Protein AF-A0A0S2TAP0-F1 (afdb_monomer_lite)

Secondary structure (DSSP, 8-state):
-EEEETTTTEEEEHHHHHHHHHHHHHHHHHHHHHHHHHTTS-HHHHHHHHHHHHHHHHHHHHTSTTGGG-

Radius of gyration: 15.82 Å; chains: 1; bounding box: 42×16×42 Å

Sequence (70 aa):
MQIYDEKHNRWIDHRDTAEYRQRKRRLRDYWSVGLLATLPLPPGIQVPLIVLAIFVSLAYLDETPYAQTS

Organism: NCBI:txid1748243

pLDDT: mean 73.59, std 11.5, range [43.34, 86.56]

Foldseek 3Di:
DWDQDPVLRDTHDPVLVVVLVVLVVVLVVVVVVVVVVCVVPDPVVSVVVVVVSVVVSLVSSCPRPVNVRD

Structure (mmCIF, N/CA/C/O backbone):
data_AF-A0A0S2TAP0-F1
#
_entry.id   AF-A0A0S2TAP0-F1
#
loop_
_atom_site.group_PDB
_atom_site.id
_atom_site.type_symbol
_atom_site.label_atom_id
_atom_site.label_alt_id
_atom_site.label_comp_id
_atom_site.label_asym_id
_atom_site.label_entity_id
_atom_site.label_seq_id
_atom_site.pdbx_PDB_ins_code
_atom_site.Cartn_x
_atom_site.Cartn_y
_atom_site.Cartn_z
_atom_site.occupancy
_atom_site.B_iso_or_equiv
_atom_site.auth_seq_id
_atom_site.auth_comp_id
_atom_site.auth_asym_id
_atom_site.auth_atom_id
_atom_site.pdbx_PDB_model_num
ATOM 1 N N . MET A 1 1 ? -15.282 2.823 23.733 1.00 52.34 1 MET A N 1
ATOM 2 C CA . MET A 1 1 ? -16.273 3.925 23.670 1.00 52.34 1 MET A CA 1
ATOM 3 C C . MET A 1 1 ? -16.682 3.997 22.218 1.00 52.34 1 MET A C 1
ATOM 5 O O . MET A 1 1 ? -15.811 4.236 21.402 1.00 52.34 1 MET A O 1
ATOM 9 N N . GLN A 1 2 ? -17.917 3.635 21.880 1.00 62.81 2 GLN A N 1
ATOM 10 C CA . GLN A 1 2 ? -18.334 3.480 20.483 1.00 62.81 2 GLN A CA 1
ATOM 11 C C . GLN A 1 2 ? -18.783 4.834 19.927 1.00 62.81 2 GLN A C 1
ATOM 13 O O . GLN A 1 2 ? -19.502 5.564 20.607 1.00 62.81 2 GLN A O 1
ATOM 18 N N . ILE A 1 3 ? -18.336 5.179 18.721 1.00 64.62 3 ILE A N 1
ATOM 19 C CA . ILE A 1 3 ? -18.818 6.356 17.996 1.00 64.62 3 ILE A CA 1
ATOM 20 C C . ILE A 1 3 ? -19.856 5.876 16.993 1.00 64.62 3 ILE A C 1
ATOM 22 O O . ILE A 1 3 ? -19.640 4.892 16.284 1.00 64.62 3 ILE A O 1
ATOM 26 N N . TYR A 1 4 ? -20.979 6.579 16.937 1.00 66.06 4 TYR A N 1
ATOM 27 C CA . TYR A 1 4 ? -21.949 6.384 15.877 1.00 66.06 4 TYR A CA 1
ATOM 28 C C . TYR A 1 4 ? -21.410 6.987 14.577 1.00 66.06 4 TYR A C 1
ATOM 30 O O . TYR A 1 4 ? -21.188 8.195 14.497 1.00 66.06 4 TYR A O 1
ATOM 38 N N . ASP A 1 5 ? -21.155 6.146 13.579 1.00 65.38 5 ASP A N 1
ATOM 39 C CA . ASP A 1 5 ? -20.765 6.596 12.247 1.00 65.38 5 ASP A CA 1
ATOM 40 C C . ASP A 1 5 ? -22.029 6.809 11.407 1.00 65.38 5 ASP A C 1
ATOM 42 O O . ASP A 1 5 ? -22.637 5.847 10.931 1.00 65.38 5 ASP A O 1
ATOM 46 N N . GLU A 1 6 ? -22.423 8.073 11.223 1.00 62.00 6 GLU A N 1
ATOM 47 C CA . GLU A 1 6 ? -23.574 8.468 10.396 1.00 62.00 6 GLU A CA 1
ATOM 48 C C . GLU A 1 6 ? -23.442 8.000 8.942 1.00 62.00 6 GLU A C 1
ATOM 50 O O . GLU A 1 6 ? -24.446 7.754 8.277 1.00 62.00 6 GLU A O 1
ATOM 55 N N . LYS A 1 7 ? -22.213 7.829 8.439 1.00 63.34 7 LYS A N 1
ATOM 56 C CA . LYS A 1 7 ? -21.971 7.482 7.036 1.00 63.34 7 LYS A CA 1
ATOM 57 C C . LYS A 1 7 ? -22.304 6.023 6.721 1.00 63.34 7 LYS A C 1
ATOM 59 O O . LYS A 1 7 ? -22.670 5.713 5.593 1.00 63.34 7 LYS A O 1
ATOM 64 N N . HIS A 1 8 ? -22.188 5.146 7.718 1.00 60.50 8 HIS A N 1
ATOM 65 C CA . HIS A 1 8 ? -22.465 3.709 7.596 1.00 60.50 8 HIS A CA 1
ATOM 66 C C . HIS A 1 8 ? -23.589 3.248 8.538 1.00 60.50 8 HIS A C 1
ATOM 68 O O . HIS A 1 8 ? -23.812 2.049 8.687 1.00 60.50 8 HIS A O 1
ATOM 74 N N . ASN A 1 9 ? -24.280 4.201 9.176 1.00 67.38 9 ASN A N 1
ATOM 75 C CA . ASN A 1 9 ? -25.437 4.005 10.048 1.00 67.38 9 ASN A CA 1
ATOM 76 C C . ASN A 1 9 ? -25.230 2.916 11.123 1.00 67.38 9 ASN A C 1
ATOM 78 O O . ASN A 1 9 ? -26.094 2.063 11.333 1.00 67.38 9 ASN A O 1
ATOM 82 N N . ARG A 1 10 ? -24.055 2.900 11.772 1.00 62.66 10 ARG A N 1
ATOM 83 C CA . ARG A 1 10 ? -23.687 1.867 12.756 1.00 62.66 10 ARG A CA 1
ATOM 84 C C . ARG A 1 10 ? -22.775 2.387 13.865 1.00 62.66 10 ARG A C 1
ATOM 86 O O . ARG A 1 10 ? -22.020 3.341 13.684 1.00 62.66 10 ARG A O 1
ATOM 93 N N . TRP A 1 11 ? -22.811 1.701 15.003 1.00 65.62 11 TRP A N 1
ATOM 94 C CA . TRP A 1 11 ? -21.887 1.914 16.115 1.00 65.62 11 TRP A CA 1
ATOM 95 C C . TRP A 1 11 ? -20.550 1.245 15.808 1.00 65.62 11 TRP A C 1
ATOM 97 O O . TRP A 1 11 ? -20.492 0.033 15.616 1.00 65.62 11 TRP A O 1
ATOM 107 N N . ILE A 1 12 ? -19.482 2.036 15.750 1.00 66.88 12 ILE A N 1
ATOM 108 C CA . ILE A 1 12 ? -18.127 1.557 15.476 1.00 66.88 12 ILE A CA 1
ATOM 109 C C . ILE A 1 12 ? -17.280 1.772 16.723 1.00 66.88 12 ILE A C 1
ATOM 111 O O . ILE A 1 12 ? -17.369 2.820 17.374 1.00 66.88 12 ILE A O 1
ATOM 115 N N . ASP A 1 13 ? -16.437 0.800 17.073 1.00 68.19 13 ASP A N 1
ATOM 116 C CA . ASP A 1 13 ? -15.505 1.011 18.169 1.00 68.19 13 ASP A CA 1
ATOM 117 C C . ASP A 1 13 ? -14.428 2.021 17.756 1.00 68.19 13 ASP A C 1
ATOM 119 O O . ASP A 1 13 ? -13.855 1.996 16.660 1.00 68.19 13 ASP A O 1
ATOM 123 N N . HIS A 1 14 ? -14.134 2.949 18.658 1.00 67.88 14 HIS A N 1
ATOM 124 C CA . HIS A 1 14 ? -13.172 4.017 18.409 1.00 67.88 14 HIS A CA 1
ATOM 125 C C . HIS A 1 14 ? -11.756 3.464 18.172 1.00 67.88 14 HIS A C 1
ATOM 127 O O . HIS A 1 14 ? -10.917 4.113 17.538 1.00 67.88 14 HIS A O 1
ATOM 133 N N . ARG A 1 15 ? -11.512 2.245 18.667 1.00 66.88 15 ARG A N 1
ATOM 134 C CA . ARG A 1 15 ? -10.289 1.471 18.470 1.00 66.88 15 ARG A CA 1
ATOM 135 C C . ARG A 1 15 ? -10.116 1.036 17.013 1.00 66.88 15 ARG A C 1
ATOM 137 O O . ARG A 1 15 ? -9.039 1.248 16.462 1.00 66.88 15 ARG A O 1
ATOM 144 N N . ASP A 1 16 ? -11.176 0.562 16.366 1.00 67.31 16 ASP A N 1
ATOM 145 C CA . ASP A 1 16 ? -11.131 0.076 14.980 1.00 67.31 16 ASP A CA 1
ATOM 146 C C . ASP A 1 16 ? -10.914 1.229 13.991 1.00 67.31 16 ASP A C 1
ATOM 148 O O . ASP A 1 16 ? -10.123 1.140 13.049 1.00 67.31 16 ASP A O 1
ATOM 152 N N . THR A 1 17 ? -11.535 2.383 14.255 1.00 71.25 17 THR A N 1
ATOM 153 C CA . THR A 1 17 ? -11.303 3.609 13.469 1.00 71.25 17 THR A CA 1
ATOM 154 C C . THR A 1 17 ? -9.909 4.198 13.681 1.00 71.25 17 THR A C 1
ATOM 156 O O . THR A 1 17 ? -9.351 4.813 12.763 1.00 71.25 17 THR A O 1
ATOM 159 N N . ALA A 1 18 ? -9.337 4.066 14.880 1.00 72.25 18 ALA A N 1
ATOM 160 C CA . ALA A 1 18 ? -7.958 4.467 15.145 1.00 72.25 18 ALA A CA 1
ATOM 161 C C . ALA A 1 18 ? -6.968 3.533 14.432 1.00 72.25 18 ALA A C 1
ATOM 163 O O . ALA A 1 18 ? -6.025 4.016 13.802 1.00 72.25 18 ALA A O 1
ATOM 164 N N . GLU A 1 19 ? -7.224 2.223 14.450 1.00 75.38 19 GLU A N 1
ATOM 165 C CA . GLU A 1 19 ? -6.392 1.221 13.789 1.00 75.38 19 GLU A CA 1
ATOM 166 C C . GLU A 1 19 ? -6.399 1.389 12.264 1.00 75.38 19 GLU A C 1
ATOM 168 O O . GLU A 1 19 ? -5.331 1.433 11.647 1.00 75.38 19 GLU A O 1
ATOM 173 N N . TYR A 1 20 ? -7.571 1.608 11.657 1.00 75.62 20 TYR A N 1
ATOM 174 C CA . TYR A 1 20 ? -7.686 1.905 10.227 1.00 75.62 20 TYR A CA 1
ATOM 175 C C . TYR A 1 20 ? -6.920 3.180 9.841 1.00 75.62 20 TYR A C 1
ATOM 177 O O . TYR A 1 20 ? -6.134 3.190 8.889 1.00 75.62 20 TYR A O 1
ATOM 185 N N . ARG A 1 21 ? -7.060 4.262 10.625 1.00 77.81 21 ARG A N 1
ATOM 186 C CA . ARG A 1 21 ? -6.296 5.504 10.405 1.00 77.81 21 ARG A CA 1
ATOM 187 C C . ARG A 1 21 ? -4.789 5.287 10.531 1.00 77.81 21 ARG A C 1
ATOM 189 O O . ARG A 1 21 ? -4.028 5.854 9.745 1.00 77.81 21 ARG A O 1
ATOM 196 N N . GLN A 1 22 ? -4.350 4.476 11.489 1.00 80.75 22 GLN A N 1
ATOM 197 C CA . GLN A 1 22 ? -2.935 4.181 11.699 1.00 80.75 22 GLN A CA 1
ATOM 198 C C . GLN A 1 22 ? -2.358 3.302 10.579 1.00 80.75 22 GLN A C 1
ATOM 200 O O . GLN A 1 22 ? -1.245 3.562 10.118 1.00 80.75 22 GLN A O 1
ATOM 205 N N . ARG A 1 23 ? -3.107 2.303 10.091 1.00 78.25 23 ARG A N 1
ATOM 206 C CA . ARG A 1 23 ? -2.729 1.485 8.924 1.00 78.25 23 ARG A CA 1
ATOM 207 C C . ARG A 1 23 ? -2.658 2.325 7.649 1.00 78.25 23 ARG A C 1
ATOM 209 O O . ARG A 1 23 ? -1.666 2.240 6.934 1.00 78.25 23 ARG A O 1
ATOM 216 N N . LYS A 1 24 ? -3.620 3.227 7.422 1.00 80.19 24 LYS A N 1
ATOM 217 C CA . LYS A 1 24 ? -3.598 4.166 6.287 1.00 80.19 24 LYS A CA 1
ATOM 218 C C . LYS A 1 24 ? -2.384 5.103 6.318 1.00 80.19 24 LYS A C 1
ATOM 220 O O . LYS A 1 24 ? -1.782 5.354 5.277 1.00 80.19 24 LYS A O 1
ATOM 225 N N . ARG A 1 25 ? -1.999 5.610 7.499 1.00 83.12 25 ARG A N 1
ATOM 226 C CA . ARG A 1 25 ? -0.771 6.413 7.661 1.00 83.12 25 ARG A CA 1
ATOM 227 C C . ARG A 1 25 ? 0.479 5.602 7.316 1.00 83.12 25 ARG A C 1
ATOM 229 O O . ARG A 1 25 ? 1.262 6.061 6.497 1.00 83.12 25 ARG A O 1
ATOM 236 N N . ARG A 1 26 ? 0.606 4.380 7.849 1.00 82.38 26 ARG A N 1
ATOM 237 C CA . ARG A 1 26 ? 1.724 3.476 7.522 1.00 82.38 26 ARG A CA 1
ATOM 238 C C . ARG A 1 26 ? 1.806 3.166 6.031 1.00 82.38 26 ARG A C 1
ATOM 240 O O . ARG A 1 26 ? 2.883 3.254 5.464 1.00 82.38 26 ARG A O 1
ATOM 247 N N . LEU A 1 27 ? 0.675 2.880 5.387 1.00 83.12 27 LEU A N 1
ATOM 248 C CA . LEU A 1 27 ? 0.612 2.672 3.940 1.00 83.12 27 LEU A CA 1
ATOM 249 C C . LEU A 1 27 ? 1.115 3.884 3.159 1.00 83.12 27 LEU A C 1
ATOM 251 O O . LEU A 1 27 ? 1.901 3.720 2.237 1.00 83.12 27 LEU A O 1
ATOM 255 N N . ARG A 1 28 ? 0.707 5.100 3.536 1.00 82.69 28 ARG A N 1
ATOM 256 C CA . ARG A 1 28 ? 1.200 6.327 2.896 1.00 82.69 28 ARG A CA 1
ATOM 257 C C . ARG A 1 28 ? 2.713 6.483 3.060 1.00 82.69 28 ARG A C 1
ATOM 259 O O . ARG A 1 28 ? 3.394 6.859 2.107 1.00 82.69 28 ARG A O 1
ATOM 266 N N . ASP A 1 29 ? 3.232 6.193 4.247 1.00 84.19 29 ASP A N 1
ATOM 267 C CA . ASP A 1 29 ? 4.664 6.296 4.525 1.00 84.19 29 ASP A CA 1
ATOM 268 C C . ASP A 1 29 ? 5.442 5.231 3.724 1.00 84.19 29 ASP A C 1
ATOM 270 O O . ASP A 1 29 ? 6.432 5.558 3.071 1.00 84.19 29 ASP A O 1
ATOM 274 N N . TYR A 1 30 ? 4.934 3.994 3.644 1.00 82.75 30 TYR A N 1
ATOM 275 C CA . TYR A 1 30 ? 5.488 2.942 2.782 1.00 82.75 30 TYR A CA 1
ATOM 276 C C . TYR A 1 30 ? 5.413 3.281 1.296 1.00 82.75 30 TYR A C 1
ATOM 278 O O . TYR A 1 30 ? 6.368 3.014 0.575 1.00 82.75 30 TYR A O 1
ATOM 286 N N . TRP A 1 31 ? 4.332 3.913 0.836 1.00 83.38 31 TRP A N 1
ATOM 287 C CA . TRP A 1 31 ? 4.228 4.410 -0.535 1.00 83.38 31 TRP A CA 1
ATOM 288 C C . TRP A 1 31 ? 5.281 5.469 -0.820 1.00 83.38 31 TRP A C 1
ATOM 290 O O . TRP A 1 31 ? 5.940 5.397 -1.846 1.00 83.38 31 TRP A O 1
ATOM 300 N N . SER A 1 32 ? 5.485 6.410 0.100 1.00 81.38 32 SER A N 1
ATOM 301 C CA . SER A 1 32 ? 6.473 7.484 -0.052 1.00 81.38 32 SER A CA 1
ATOM 302 C C . SER A 1 32 ? 7.896 6.920 -0.152 1.00 81.38 32 SER A C 1
ATOM 304 O O . SER A 1 32 ? 8.667 7.317 -1.023 1.00 81.38 32 SER A O 1
ATOM 306 N N . VAL A 1 33 ? 8.223 5.937 0.691 1.00 84.06 33 VAL A N 1
ATOM 307 C CA . VAL A 1 33 ? 9.517 5.237 0.660 1.00 84.06 33 VAL A CA 1
ATOM 308 C C . VAL A 1 33 ? 9.652 4.355 -0.586 1.00 84.06 33 VAL A C 1
ATOM 310 O O . VAL A 1 33 ? 10.696 4.368 -1.233 1.00 84.06 33 VAL A O 1
ATOM 313 N N . GLY A 1 34 ? 8.600 3.628 -0.969 1.00 80.19 34 GLY A N 1
ATOM 314 C CA . GLY A 1 34 ? 8.582 2.781 -2.164 1.00 80.19 34 GLY A CA 1
ATOM 315 C C . GLY A 1 34 ? 8.723 3.578 -3.464 1.00 80.19 34 GLY A C 1
ATOM 316 O O . GLY A 1 34 ? 9.416 3.150 -4.384 1.00 80.19 34 GLY A O 1
ATOM 317 N N . LEU A 1 35 ? 8.145 4.779 -3.528 1.00 80.19 35 LEU A N 1
ATOM 318 C CA . LEU A 1 35 ? 8.291 5.688 -4.669 1.00 80.19 35 LEU A CA 1
ATOM 319 C C . LEU A 1 35 ? 9.728 6.216 -4.783 1.00 80.19 35 LEU A C 1
ATOM 321 O O . LEU A 1 35 ? 10.287 6.261 -5.874 1.00 80.19 35 LEU A O 1
ATOM 325 N N . LEU A 1 36 ? 10.370 6.529 -3.654 1.00 83.12 36 LEU A N 1
ATOM 326 C CA . LEU A 1 36 ? 11.789 6.900 -3.637 1.00 83.12 36 LEU A CA 1
ATOM 327 C C . LEU A 1 36 ? 12.700 5.728 -4.033 1.00 83.12 36 LEU A C 1
ATOM 329 O O . LEU A 1 36 ? 13.670 5.923 -4.760 1.00 83.12 36 LEU A O 1
ATOM 333 N N . ALA A 1 37 ? 12.375 4.506 -3.606 1.00 79.81 37 ALA A N 1
ATOM 334 C CA . ALA A 1 37 ? 13.143 3.304 -3.933 1.00 79.81 37 ALA A CA 1
ATOM 335 C C . ALA A 1 37 ? 13.018 2.877 -5.406 1.00 79.81 37 ALA A C 1
ATOM 337 O O . ALA A 1 37 ? 13.881 2.162 -5.914 1.00 79.81 37 ALA A O 1
ATOM 338 N N . THR A 1 38 ? 11.962 3.309 -6.101 1.00 77.88 38 THR A N 1
ATOM 339 C CA . THR A 1 38 ? 11.708 2.964 -7.510 1.00 77.88 38 THR A CA 1
ATOM 340 C C . THR A 1 38 ? 12.295 3.969 -8.505 1.00 77.88 38 THR A C 1
ATOM 342 O O . THR A 1 38 ? 12.428 3.624 -9.677 1.00 77.88 38 THR A O 1
ATOM 345 N N . LEU A 1 39 ? 12.744 5.152 -8.057 1.00 79.94 39 LEU A N 1
ATOM 346 C CA . LEU A 1 39 ? 13.448 6.158 -8.875 1.00 79.94 39 LEU A CA 1
ATOM 347 C C . LEU A 1 39 ? 14.605 5.620 -9.744 1.00 79.94 39 LEU A C 1
ATOM 349 O O . LEU A 1 39 ? 14.689 6.03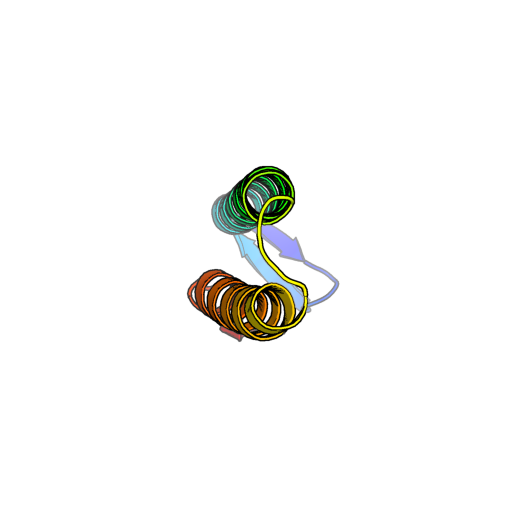4 -10.899 1.00 79.94 39 LEU A O 1
ATOM 353 N N . PRO A 1 40 ? 15.491 4.726 -9.260 1.00 85.19 40 PRO A N 1
ATOM 354 C CA . PRO A 1 40 ? 16.596 4.216 -10.074 1.00 85.19 40 PRO A CA 1
ATOM 355 C C . PRO A 1 40 ? 16.181 3.129 -11.080 1.00 85.19 40 PRO A C 1
ATOM 357 O O . PRO A 1 40 ? 17.020 2.677 -11.858 1.00 85.19 40 PRO A O 1
ATOM 360 N N . LEU A 1 41 ? 14.925 2.665 -11.065 1.00 82.06 41 LEU A N 1
ATOM 361 C CA . LEU A 1 41 ? 14.475 1.575 -11.931 1.00 82.06 41 LEU A CA 1
ATOM 362 C C . LEU A 1 41 ? 14.008 2.077 -13.309 1.00 82.06 41 LEU A C 1
ATOM 364 O O . LEU A 1 41 ? 13.443 3.164 -13.414 1.00 82.06 41 LEU A O 1
ATOM 368 N N . PRO A 1 42 ? 14.160 1.268 -14.373 1.00 85.94 42 PRO A N 1
ATOM 369 C CA . PRO A 1 42 ? 13.623 1.593 -15.690 1.00 85.94 42 PRO A CA 1
ATOM 370 C C . PRO A 1 42 ? 12.084 1.673 -15.686 1.00 85.94 42 PRO A C 1
ATOM 372 O O . PRO A 1 42 ? 11.438 0.863 -15.009 1.00 85.94 42 PRO A O 1
ATOM 375 N N . PRO A 1 43 ? 11.469 2.535 -16.521 1.00 77.38 43 PRO A N 1
ATOM 376 C CA . PRO A 1 43 ? 10.012 2.706 -16.574 1.00 77.38 43 PRO A CA 1
ATOM 377 C C . PRO A 1 43 ? 9.239 1.406 -16.841 1.00 77.38 43 PRO A C 1
ATOM 379 O O . PRO A 1 43 ? 8.163 1.195 -16.286 1.00 77.38 43 PRO A O 1
ATOM 382 N N . GLY A 1 44 ? 9.810 0.492 -17.635 1.00 84.50 44 GLY A N 1
ATOM 383 C CA . GLY A 1 44 ? 9.191 -0.804 -17.942 1.00 84.50 44 GLY A CA 1
ATOM 384 C C . GLY A 1 44 ? 9.025 -1.729 -16.730 1.00 84.50 44 GLY A 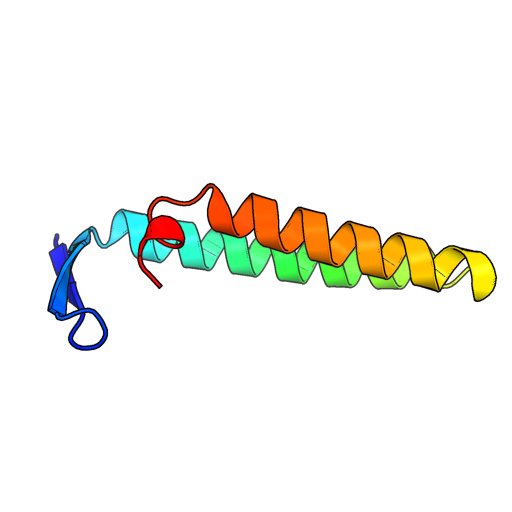C 1
ATOM 385 O O . GLY A 1 44 ? 8.144 -2.582 -16.737 1.00 84.50 44 GLY A O 1
ATOM 386 N N . ILE A 1 45 ? 9.832 -1.544 -15.680 1.00 83.62 45 ILE A N 1
ATOM 387 C CA . ILE A 1 45 ? 9.765 -2.320 -14.431 1.00 83.62 45 ILE A CA 1
ATOM 388 C C . ILE A 1 45 ? 8.985 -1.549 -13.353 1.00 83.62 45 ILE A C 1
ATOM 390 O O . ILE A 1 45 ? 8.304 -2.157 -12.529 1.00 83.62 45 ILE A O 1
ATOM 394 N N . GLN A 1 46 ? 9.018 -0.212 -13.380 1.00 81.62 46 GLN A N 1
ATOM 395 C CA . GLN A 1 46 ? 8.270 0.630 -12.440 1.00 81.62 46 GLN A CA 1
ATOM 396 C C . GLN A 1 46 ? 6.756 0.408 -12.531 1.00 81.62 46 GLN A C 1
ATOM 398 O O . GLN A 1 46 ? 6.100 0.242 -11.505 1.00 81.62 46 GLN A O 1
ATOM 403 N N . VAL A 1 47 ? 6.198 0.371 -13.745 1.00 82.56 47 VAL A N 1
ATOM 404 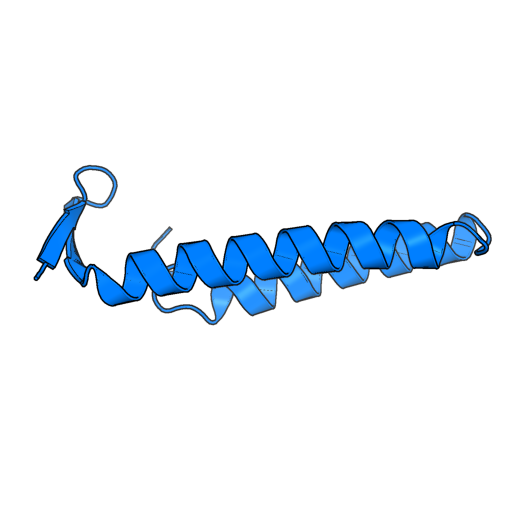C CA . VAL A 1 47 ? 4.747 0.230 -13.956 1.00 82.56 47 VAL A CA 1
ATOM 405 C C . VAL A 1 47 ? 4.174 -1.044 -13.311 1.00 82.56 47 VAL A C 1
ATOM 407 O O . VAL A 1 47 ? 3.256 -0.912 -12.498 1.00 82.56 47 VAL A O 1
ATOM 410 N N . PRO A 1 48 ? 4.687 -2.264 -13.578 1.00 86.56 48 PRO A N 1
ATOM 411 C CA . PRO A 1 48 ? 4.146 -3.469 -12.949 1.00 86.56 48 PRO A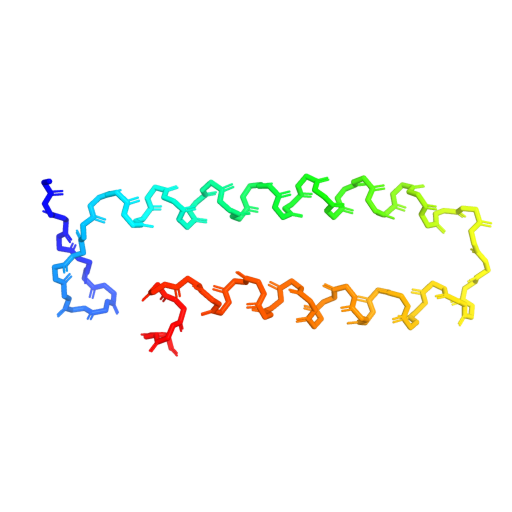 CA 1
ATOM 412 C C . PRO A 1 48 ? 4.345 -3.493 -11.427 1.00 86.56 48 PRO A C 1
ATOM 414 O O . PRO A 1 48 ? 3.466 -3.977 -10.717 1.00 86.56 48 PRO A O 1
ATOM 417 N N . LEU A 1 49 ? 5.443 -2.931 -10.905 1.00 83.38 49 LEU A N 1
ATOM 418 C CA . LEU A 1 49 ? 5.668 -2.827 -9.457 1.00 83.38 49 LEU A CA 1
ATOM 419 C C . LEU A 1 49 ? 4.662 -1.897 -8.775 1.00 83.38 49 LEU A C 1
ATOM 421 O O . LEU A 1 49 ? 4.144 -2.236 -7.714 1.00 83.38 49 LEU A O 1
ATOM 425 N N . ILE A 1 50 ? 4.353 -0.751 -9.388 1.00 83.94 50 ILE A N 1
ATOM 426 C CA . ILE A 1 50 ? 3.345 0.187 -8.879 1.00 83.94 50 ILE A CA 1
ATOM 427 C C . ILE A 1 50 ? 1.965 -0.473 -8.890 1.00 83.94 50 ILE A C 1
ATOM 429 O O . ILE A 1 50 ? 1.244 -0.394 -7.898 1.00 83.94 50 ILE A O 1
ATOM 433 N N . VAL A 1 51 ? 1.608 -1.169 -9.973 1.00 86.56 51 VAL A N 1
ATOM 434 C CA . VAL A 1 51 ? 0.333 -1.896 -10.064 1.00 86.56 51 VAL A CA 1
ATOM 435 C C . VAL A 1 51 ? 0.243 -2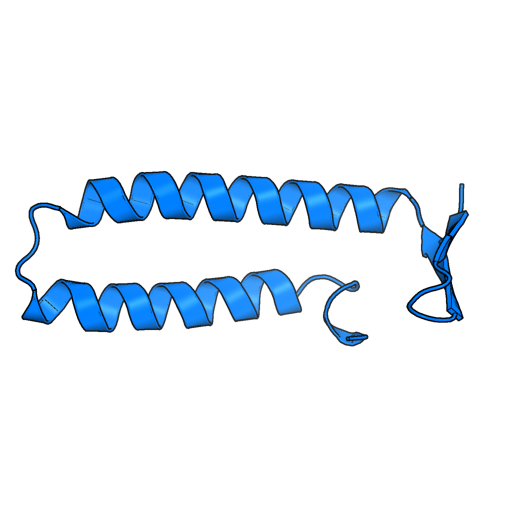.967 -8.976 1.00 86.56 51 VAL A C 1
ATOM 437 O O . VAL A 1 51 ? -0.746 -3.009 -8.245 1.00 86.56 51 VAL A O 1
ATOM 440 N N . LEU A 1 52 ? 1.286 -3.783 -8.799 1.00 85.56 52 LEU A N 1
ATOM 441 C CA . LEU A 1 52 ? 1.329 -4.795 -7.742 1.00 85.56 52 LEU A CA 1
ATOM 442 C C . LEU A 1 52 ? 1.207 -4.161 -6.349 1.00 85.56 52 LEU A C 1
ATOM 444 O O . LEU A 1 52 ? 0.436 -4.640 -5.519 1.00 85.56 52 LEU A O 1
ATOM 448 N N . ALA A 1 53 ? 1.909 -3.054 -6.102 1.00 83.69 53 ALA A N 1
ATOM 449 C CA . ALA A 1 53 ? 1.834 -2.327 -4.841 1.00 83.69 53 ALA A CA 1
ATOM 450 C C . ALA A 1 53 ? 0.426 -1.776 -4.568 1.00 83.69 53 ALA A C 1
ATOM 452 O O . ALA A 1 53 ? -0.005 -1.781 -3.414 1.00 83.69 53 ALA A O 1
ATOM 453 N N . ILE A 1 54 ? -0.321 -1.353 -5.597 1.00 84.81 54 ILE A N 1
ATOM 454 C CA . ILE A 1 54 ? -1.730 -0.947 -5.464 1.00 84.81 54 ILE A CA 1
ATOM 455 C C . ILE A 1 54 ? -2.585 -2.137 -5.026 1.00 84.81 54 ILE A C 1
ATOM 457 O O . ILE A 1 54 ? -3.309 -2.015 -4.041 1.00 84.81 54 ILE A O 1
ATOM 461 N N . PHE A 1 55 ? -2.467 -3.293 -5.686 1.00 83.44 55 PHE A N 1
ATOM 462 C CA . PHE A 1 55 ? -3.224 -4.493 -5.306 1.00 83.44 55 PHE A CA 1
ATOM 463 C C . PHE A 1 55 ? -2.911 -4.953 -3.880 1.00 83.44 55 PHE A C 1
ATOM 465 O O . PHE A 1 55 ? -3.829 -5.215 -3.108 1.00 83.44 55 PHE A O 1
ATOM 472 N N . VAL A 1 56 ? -1.633 -4.977 -3.495 1.00 83.00 56 VAL A N 1
ATOM 473 C CA . VAL A 1 56 ? -1.216 -5.315 -2.125 1.00 83.00 56 VAL A CA 1
ATOM 474 C C . VAL A 1 56 ? -1.733 -4.286 -1.118 1.00 83.00 56 VAL A C 1
ATOM 476 O O . VAL A 1 56 ? -2.185 -4.658 -0.040 1.00 83.00 56 VAL A O 1
ATOM 479 N N . SER A 1 57 ? -1.723 -2.995 -1.464 1.00 80.56 57 SER A N 1
ATOM 480 C CA . SER A 1 57 ? -2.268 -1.937 -0.603 1.00 80.56 57 SER A CA 1
ATOM 481 C C . SER A 1 57 ? -3.772 -2.082 -0.399 1.00 80.56 57 SER A C 1
ATOM 483 O O . SER A 1 57 ? -4.256 -1.862 0.709 1.00 80.56 57 SER A O 1
ATOM 485 N N . LEU A 1 58 ? -4.501 -2.448 -1.457 1.00 77.75 58 LEU A N 1
ATOM 486 C CA . LEU A 1 58 ? -5.935 -2.707 -1.395 1.00 77.75 58 LEU A CA 1
ATOM 487 C C . LEU A 1 58 ? -6.224 -3.941 -0.541 1.00 77.75 58 LEU A C 1
ATOM 489 O O . LEU A 1 58 ? -7.009 -3.827 0.390 1.00 77.75 58 LEU A O 1
ATOM 493 N N . ALA A 1 59 ? -5.533 -5.061 -0.766 1.00 78.75 59 ALA A N 1
ATOM 494 C CA . ALA A 1 59 ? -5.687 -6.272 0.043 1.00 78.75 59 ALA A CA 1
ATOM 495 C C . ALA A 1 59 ? -5.358 -6.031 1.529 1.00 78.75 59 ALA A C 1
ATOM 497 O O . ALA A 1 59 ? -6.105 -6.436 2.413 1.00 78.75 59 ALA A O 1
ATOM 498 N N . TYR A 1 60 ? -4.284 -5.294 1.820 1.00 75.06 60 TYR A N 1
ATOM 499 C CA . TYR A 1 60 ? -3.897 -4.954 3.191 1.00 75.06 60 TYR A CA 1
ATOM 500 C C . TYR A 1 60 ? -4.910 -4.040 3.900 1.00 75.06 60 TYR A C 1
ATOM 502 O O . TYR A 1 60 ? -5.079 -4.107 5.122 1.00 75.06 60 TYR A O 1
ATOM 510 N N . LEU A 1 61 ? -5.572 -3.151 3.151 1.00 69.94 61 LEU A N 1
ATOM 511 C CA . LEU A 1 61 ? -6.683 -2.360 3.679 1.00 69.94 61 LEU A CA 1
ATOM 512 C C . LEU A 1 61 ? -7.936 -3.220 3.854 1.00 69.94 61 LEU A C 1
ATOM 514 O O . LEU A 1 61 ? -8.628 -3.038 4.854 1.00 69.94 61 LEU A O 1
ATOM 518 N N . ASP A 1 62 ? -8.184 -4.160 2.944 1.00 67.94 62 ASP A N 1
ATOM 519 C CA . ASP A 1 62 ? -9.351 -5.047 2.948 1.00 67.94 62 ASP A CA 1
ATOM 520 C C . ASP A 1 62 ? -9.369 -6.025 4.133 1.00 67.94 62 ASP A C 1
ATOM 522 O O . ASP A 1 62 ? -10.409 -6.298 4.725 1.00 67.94 62 ASP A O 1
ATOM 526 N N . GLU A 1 63 ? -8.190 -6.455 4.588 1.00 61.78 63 GLU A N 1
ATOM 527 C CA . GLU A 1 63 ? -8.033 -7.275 5.796 1.00 61.78 63 GLU A CA 1
ATOM 528 C C . GLU A 1 63 ? -8.416 -6.553 7.102 1.00 61.78 63 GLU A C 1
ATOM 530 O O . GLU A 1 63 ? -8.414 -7.157 8.178 1.00 61.78 63 GLU A O 1
ATOM 535 N N . THR A 1 64 ? -8.735 -5.255 7.061 1.00 60.41 64 THR A N 1
ATOM 536 C CA . THR A 1 64 ? -9.308 -4.584 8.231 1.00 60.41 64 THR A CA 1
ATOM 537 C C . THR A 1 64 ? -10.817 -4.826 8.306 1.00 60.41 64 THR A C 1
ATOM 539 O O . THR A 1 64 ? -11.506 -4.672 7.300 1.00 60.41 64 THR A O 1
ATOM 542 N N . PRO A 1 65 ? -11.389 -5.076 9.501 1.00 53.47 65 PRO A N 1
ATOM 543 C CA . PRO A 1 65 ? -12.843 -5.220 9.677 1.00 53.47 65 PRO A CA 1
ATOM 544 C C . PRO A 1 65 ? -13.635 -3.964 9.265 1.00 53.47 65 PRO A C 1
ATOM 546 O O . PRO A 1 65 ? -14.859 -3.989 9.162 1.00 53.47 65 PRO A O 1
ATOM 549 N N . TYR A 1 66 ? -12.935 -2.857 9.005 1.00 51.12 66 TYR A N 1
ATOM 550 C CA . TYR A 1 66 ? -13.494 -1.628 8.466 1.00 51.12 66 TYR A CA 1
ATOM 551 C C . TYR A 1 66 ? -13.761 -1.689 6.952 1.00 51.12 66 TYR A C 1
ATOM 553 O O . TYR A 1 66 ? -14.687 -1.034 6.481 1.00 51.12 66 TYR A O 1
ATOM 561 N N . ALA A 1 67 ? -12.975 -2.450 6.185 1.00 47.91 67 ALA A N 1
ATOM 562 C CA . ALA A 1 67 ? -13.045 -2.469 4.725 1.00 47.91 67 ALA A CA 1
ATOM 563 C C . ALA A 1 67 ? -14.113 -3.419 4.165 1.00 47.91 67 ALA A C 1
ATOM 565 O O . ALA A 1 67 ? -14.751 -3.084 3.175 1.00 47.91 67 ALA A O 1
ATOM 566 N N . GLN A 1 68 ? -14.450 -4.500 4.875 1.00 43.34 68 GLN A N 1
ATOM 567 C CA . GLN A 1 68 ? -15.535 -5.427 4.497 1.00 43.34 68 GLN A CA 1
ATOM 568 C C . GLN A 1 68 ? -16.956 -4.826 4.576 1.00 43.34 68 GLN A C 1
ATOM 570 O O . GLN A 1 68 ? -17.950 -5.546 4.550 1.00 43.34 68 GLN A O 1
ATOM 575 N N . THR A 1 69 ? -17.078 -3.507 4.731 1.00 45.88 69 THR A N 1
ATOM 576 C CA . THR A 1 69 ? -18.361 -2.821 4.941 1.00 45.88 69 THR A CA 1
ATOM 577 C C . THR A 1 69 ? -18.497 -1.502 4.177 1.00 45.88 69 THR A C 1
ATOM 579 O O . THR A 1 69 ? -19.421 -0.742 4.471 1.00 45.88 69 THR A O 1
ATOM 582 N N . SER A 1 70 ? -17.602 -1.234 3.213 1.00 43.78 70 SER A N 1
ATOM 583 C CA . SER A 1 70 ? -17.736 -0.138 2.239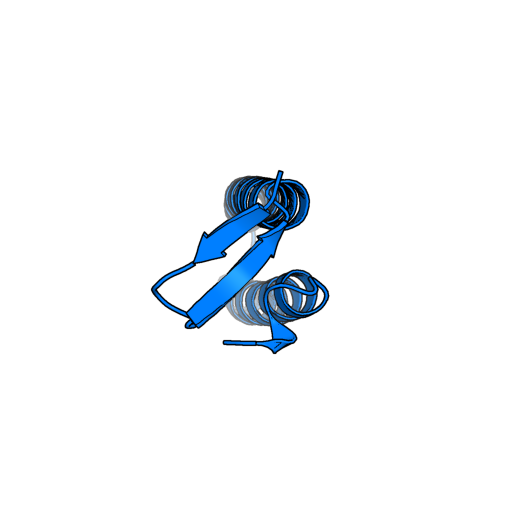 1.00 43.78 70 SER A CA 1
ATOM 584 C C . SER A 1 70 ? -18.395 -0.592 0.948 1.00 43.78 70 SER A C 1
ATOM 586 O O . SER A 1 70 ? -17.966 -1.657 0.452 1.00 43.78 70 SER A O 1
#